Protein AF-A0A397DZ89-F1 (afdb_monomer_lite)

Organism: Aphanomyces astaci (NCBI:txid112090)

Foldseek 3Di:
DDPPPVCPVVVDDAAEAEDFDPQLCSLVVLVVVQVVCVVVVFFEAEEEEPVPPVDDDDQWPDDVPPDTDRYDYDNEPCVCPCVPVVGSYYHYPPCQNYCPPHNGPVVCVVVGPYYHYGWHQDPPPRDTQRDDDDDDPPDDDDRD

InterPro domains:
  IPR001267 Thymidine kinase [PF00265] (13-100)
  IPR001267 Thymidine kinase [PTHR11441] (12-100)
  IPR027417 P-loop containing nucleoside triphosphate hydrolase [G3DSA:3.40.50.300] (7-113)
  IPR027417 P-loop containing nucleoside triphosphate hydrolase [SSF52540] (13-118)

pLDDT: mean 74.4, std 19.33, range [33.69, 95.19]

Radius of gyration: 17.48 Å; chains: 1; bounding box: 66×32×39 Å

Sequence (144 aa):
MPIRSIWRHALQGELQLIIGPMFSGKSTELIRRMRRYQHAQLKCMVVKSKIDDRYTNDSLVSTHDRQMMKANPLTRLEDMGDEFMKYDVIGIDEGQFFTDPFQHVCDLIPRAESVTKLSAVCAICGSDAGILTRWNVDFAQECL

Secondary structure (DSSP, 8-state):
----SGGGGTTS---EEEE--TTS-HHHHHHHHHHHHHHTT--EEEEEETT--SS-S-SB---TTS-PPBEEEES-SGGGGGGGGG-SEEEEESGGG--SS-SSGGGGGGG-SEEEE--EEPTTT-SEESS-----TTS-----

Structure (mmCIF, N/CA/C/O backbone):
data_AF-A0A397DZ89-F1
#
_entry.id   AF-A0A397DZ89-F1
#
loop_
_atom_site.group_PDB
_atom_site.id
_atom_site.type_symbol
_atom_site.label_atom_id
_atom_site.label_alt_id
_atom_site.label_comp_id
_atom_site.label_asym_id
_atom_site.label_entity_id
_atom_site.label_seq_id
_atom_site.pdbx_PDB_ins_code
_atom_site.Cartn_x
_atom_site.Cartn_y
_atom_site.Cartn_z
_atom_site.occupancy
_atom_site.B_iso_or_equiv
_atom_site.auth_seq_id
_atom_site.auth_comp_id
_atom_site.auth_asym_id
_atom_site.auth_atom_id
_atom_site.pdbx_PDB_model_num
ATOM 1 N N . MET A 1 1 ? -35.372 2.334 -1.784 1.00 36.56 1 MET A N 1
ATOM 2 C CA . MET A 1 1 ? -34.924 1.009 -1.290 1.00 36.56 1 MET A CA 1
ATOM 3 C C . MET A 1 1 ? -33.528 1.165 -0.707 1.00 36.56 1 MET A C 1
ATOM 5 O O . MET A 1 1 ? -32.676 1.643 -1.447 1.00 36.56 1 MET A O 1
ATOM 9 N N . PRO A 1 2 ? -33.255 0.875 0.578 1.00 46.16 2 PRO A N 1
ATOM 10 C CA . PRO A 1 2 ? -31.935 1.155 1.121 1.00 46.16 2 PRO A CA 1
ATOM 11 C C . PRO A 1 2 ? -30.960 0.022 0.779 1.00 46.16 2 PRO A C 1
ATOM 13 O O . PRO A 1 2 ? -31.192 -1.140 1.107 1.00 46.16 2 PRO A O 1
ATOM 16 N N . ILE A 1 3 ? -29.842 0.405 0.159 1.00 48.84 3 ILE A N 1
ATOM 17 C CA . ILE A 1 3 ? -28.634 -0.383 -0.143 1.00 48.84 3 ILE A CA 1
ATOM 18 C C . ILE A 1 3 ? -27.899 -0.702 1.178 1.00 48.84 3 ILE A C 1
ATOM 20 O O . ILE A 1 3 ? -26.757 -0.318 1.401 1.00 48.84 3 ILE A O 1
ATOM 24 N N . ARG A 1 4 ? -28.587 -1.325 2.140 1.00 42.16 4 ARG A N 1
ATOM 25 C CA . ARG A 1 4 ? -28.035 -1.641 3.471 1.00 42.16 4 ARG A CA 1
ATOM 26 C C . ARG A 1 4 ? -27.540 -3.083 3.595 1.00 42.16 4 ARG A C 1
ATOM 28 O O . ARG A 1 4 ? -26.846 -3.394 4.553 1.00 42.16 4 ARG A O 1
ATOM 35 N N . SER A 1 5 ? -27.864 -3.965 2.648 1.00 39.25 5 SER A N 1
ATOM 36 C CA . SER A 1 5 ? -27.541 -5.397 2.739 1.00 39.25 5 SER A CA 1
ATOM 37 C C . SER A 1 5 ? -26.167 -5.791 2.186 1.00 39.25 5 SER A C 1
ATOM 39 O O . SER A 1 5 ? -25.692 -6.868 2.528 1.00 39.25 5 SER A O 1
ATOM 41 N N . ILE A 1 6 ? -25.506 -4.941 1.391 1.00 47.72 6 ILE A N 1
ATOM 42 C CA . ILE A 1 6 ? -24.181 -5.244 0.811 1.00 47.72 6 ILE A CA 1
ATOM 43 C C . ILE A 1 6 ? -23.047 -4.987 1.824 1.00 47.72 6 ILE A C 1
ATOM 45 O O . ILE A 1 6 ? -22.016 -5.649 1.793 1.00 47.72 6 ILE A O 1
ATOM 49 N N . TRP A 1 7 ? -23.261 -4.107 2.805 1.00 44.91 7 TRP A N 1
ATOM 50 C CA . TRP A 1 7 ? -22.236 -3.688 3.769 1.00 44.91 7 TRP A CA 1
ATOM 51 C C . TRP A 1 7 ? -22.080 -4.605 4.998 1.00 44.91 7 TRP A C 1
ATOM 53 O O . TRP A 1 7 ? -21.452 -4.203 5.972 1.00 44.91 7 TRP A O 1
ATOM 63 N N . ARG A 1 8 ? -22.604 -5.841 5.006 1.00 41.66 8 ARG A N 1
ATOM 64 C CA . ARG A 1 8 ? -22.364 -6.754 6.150 1.00 41.66 8 ARG A CA 1
ATOM 65 C C . ARG A 1 8 ? -20.889 -7.147 6.314 1.00 41.66 8 ARG A C 1
ATOM 67 O O . ARG A 1 8 ? -20.484 -7.431 7.431 1.00 41.66 8 ARG A O 1
ATOM 74 N N . HIS A 1 9 ? -20.092 -7.089 5.246 1.00 45.06 9 HIS A N 1
ATOM 75 C CA . HIS A 1 9 ? -18.631 -7.244 5.315 1.00 45.06 9 HIS A CA 1
ATOM 76 C C . HIS A 1 9 ? -17.889 -5.970 5.758 1.00 45.06 9 HIS A C 1
ATOM 78 O O . HIS A 1 9 ? -16.710 -6.027 6.067 1.00 45.06 9 HIS A O 1
ATOM 84 N N . ALA A 1 10 ? -18.561 -4.820 5.818 1.00 47.66 10 ALA A N 1
ATOM 85 C CA . ALA A 1 10 ? -17.931 -3.509 5.989 1.00 47.66 10 ALA A CA 1
ATOM 86 C C . ALA A 1 10 ? -17.719 -3.075 7.442 1.00 47.66 10 ALA A C 1
ATOM 88 O O . ALA A 1 10 ? -17.321 -1.944 7.699 1.00 47.66 10 ALA A O 1
ATOM 89 N N . LEU A 1 11 ? -18.047 -3.947 8.395 1.00 50.31 11 LEU A N 1
ATOM 90 C CA . LEU A 1 11 ? -17.808 -3.710 9.818 1.00 50.31 11 LEU A CA 1
ATOM 91 C C . LEU A 1 11 ? -16.425 -4.199 10.270 1.00 50.31 11 LEU A C 1
ATOM 93 O O . LEU A 1 11 ? -16.071 -3.998 11.428 1.00 50.31 11 LEU A O 1
ATOM 97 N N . GLN A 1 12 ? -15.657 -4.846 9.392 1.00 70.31 12 GLN A N 1
ATOM 98 C CA . GLN A 1 12 ? -14.307 -5.316 9.686 1.00 70.31 12 GLN A CA 1
ATOM 99 C C . GLN A 1 12 ? -13.316 -4.591 8.775 1.00 70.31 12 GLN A C 1
ATOM 101 O O . GLN A 1 12 ? -13.574 -4.428 7.583 1.00 70.31 12 GLN A O 1
ATOM 106 N N . GLY A 1 13 ? -12.219 -4.103 9.360 1.00 83.81 13 GLY A N 1
ATOM 107 C CA . GLY A 1 13 ? -11.106 -3.555 8.588 1.00 83.81 13 GLY A CA 1
ATOM 108 C C . GLY A 1 13 ? -10.468 -4.646 7.728 1.00 83.81 13 GLY A C 1
ATOM 109 O O . GLY A 1 13 ? -10.498 -5.813 8.106 1.00 83.81 13 GLY A O 1
ATOM 110 N N . GLU A 1 14 ? -9.910 -4.255 6.584 1.00 91.06 14 GLU A N 1
ATOM 111 C CA . GLU A 1 14 ? -9.202 -5.147 5.662 1.00 91.06 14 GLU A CA 1
ATOM 112 C C . GLU A 1 14 ? -7.795 -4.591 5.403 1.00 91.06 14 GLU A C 1
ATOM 114 O O . GLU A 1 14 ? -7.627 -3.412 5.081 1.00 91.06 14 GLU A O 1
ATOM 119 N N . LEU A 1 15 ? -6.786 -5.448 5.508 1.00 92.44 15 LEU A N 1
ATOM 120 C CA . LEU A 1 15 ? -5.413 -5.223 5.098 1.00 92.44 15 LEU A CA 1
ATOM 121 C C . LEU A 1 15 ? -5.186 -5.809 3.696 1.00 92.44 15 LEU A C 1
ATOM 123 O O . LEU A 1 15 ? -5.111 -7.021 3.488 1.00 92.44 15 LEU A O 1
ATOM 127 N N . GLN A 1 16 ? -5.009 -4.916 2.723 1.00 95.19 16 GLN A N 1
ATOM 128 C CA . GLN A 1 16 ? -4.660 -5.272 1.348 1.00 95.19 16 GLN A CA 1
ATOM 129 C C . GLN A 1 16 ? -3.189 -4.969 1.081 1.00 95.19 16 GLN A C 1
ATOM 131 O O . GLN A 1 16 ? -2.754 -3.823 1.205 1.00 95.19 16 GLN A O 1
ATOM 136 N N . LEU A 1 17 ? -2.429 -5.972 0.647 1.00 95.06 17 LEU A N 1
ATOM 137 C CA . LEU A 1 17 ? -1.011 -5.823 0.350 1.00 95.06 17 LEU A CA 1
ATOM 138 C C . LEU A 1 17 ? -0.757 -5.841 -1.163 1.00 95.06 17 LEU A C 1
ATOM 140 O O . LEU A 1 17 ? -1.143 -6.779 -1.858 1.00 95.06 17 LEU A O 1
ATOM 144 N N . ILE A 1 18 ? -0.070 -4.820 -1.679 1.00 94.62 18 ILE A N 1
ATOM 145 C CA . ILE A 1 18 ? 0.407 -4.766 -3.068 1.00 94.62 18 ILE A CA 1
ATOM 146 C C . ILE A 1 18 ? 1.928 -4.922 -3.043 1.00 94.62 18 ILE A C 1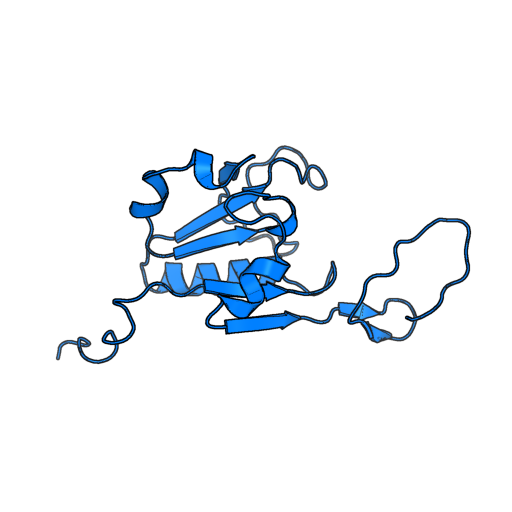
ATOM 148 O O . ILE A 1 18 ? 2.642 -4.029 -2.594 1.00 94.62 18 ILE A O 1
ATOM 152 N N . ILE A 1 19 ? 2.429 -6.056 -3.528 1.00 92.62 19 ILE A N 1
ATOM 153 C CA . ILE A 1 19 ? 3.863 -6.373 -3.566 1.00 92.62 19 ILE A CA 1
ATOM 154 C C . ILE A 1 19 ? 4.356 -6.499 -5.002 1.00 92.62 19 ILE A C 1
ATOM 156 O O . ILE A 1 19 ? 3.583 -6.754 -5.919 1.00 92.62 19 ILE A O 1
ATOM 160 N N . GLY A 1 20 ? 5.660 -6.349 -5.201 1.00 89.31 20 GLY A N 1
ATOM 161 C CA . GLY A 1 20 ? 6.284 -6.492 -6.512 1.00 89.31 20 GLY A CA 1
ATOM 162 C C . GLY A 1 20 ? 7.596 -5.716 -6.626 1.00 89.31 20 GLY A C 1
ATOM 163 O O . GLY A 1 20 ? 7.870 -4.830 -5.804 1.00 89.31 20 GLY A O 1
ATOM 164 N N . PRO A 1 21 ? 8.408 -5.999 -7.655 1.00 86.12 21 PRO A N 1
ATOM 165 C CA . PRO A 1 21 ? 9.645 -5.268 -7.915 1.00 86.12 21 PRO A CA 1
ATOM 166 C C . PRO A 1 21 ? 9.381 -3.778 -8.185 1.00 86.12 21 PRO A C 1
ATOM 168 O O . PRO A 1 21 ? 8.242 -3.352 -8.406 1.00 86.12 21 PRO A O 1
ATOM 171 N N . MET A 1 22 ? 10.414 -2.934 -8.152 1.00 83.62 22 MET A N 1
ATOM 172 C CA . MET A 1 22 ? 10.293 -1.568 -8.692 1.00 83.62 22 MET A CA 1
ATOM 173 C C . MET A 1 22 ? 9.845 -1.638 -10.159 1.00 83.62 22 MET A C 1
ATOM 175 O O . MET A 1 22 ? 10.093 -2.632 -10.835 1.00 83.62 22 MET A O 1
ATOM 179 N N . PHE A 1 23 ? 9.145 -0.602 -10.626 1.00 82.62 23 PHE A N 1
ATOM 180 C CA . PHE A 1 23 ? 8.581 -0.510 -11.985 1.00 82.62 23 PHE A CA 1
ATOM 181 C C . PHE A 1 23 ? 7.429 -1.478 -12.315 1.00 82.62 23 PHE A C 1
ATOM 183 O O . PHE A 1 23 ? 6.856 -1.381 -13.391 1.00 82.62 23 PHE A O 1
ATOM 190 N N . SER A 1 24 ? 6.995 -2.325 -11.375 1.00 85.25 24 SER A N 1
ATOM 191 C CA . SER A 1 24 ? 5.776 -3.147 -11.524 1.00 85.25 24 SER A CA 1
ATOM 192 C C . SER A 1 24 ? 4.458 -2.369 -11.368 1.00 85.25 24 SER A C 1
ATOM 194 O O . SER A 1 24 ? 3.381 -2.947 -11.453 1.00 85.25 24 SER A O 1
ATOM 196 N N . GLY A 1 25 ? 4.516 -1.057 -11.105 1.00 87.56 25 GLY A N 1
ATOM 197 C CA . GLY A 1 25 ? 3.324 -0.207 -11.000 1.00 87.56 25 GLY A CA 1
ATOM 198 C C . GLY A 1 25 ? 2.610 -0.222 -9.642 1.00 87.56 25 GLY A C 1
ATOM 199 O O . GLY A 1 25 ? 1.449 0.170 -9.579 1.00 87.56 25 GLY A O 1
ATOM 200 N N . LYS A 1 26 ? 3.275 -0.626 -8.547 1.00 91.62 26 LYS A N 1
ATOM 201 C CA . LYS A 1 26 ? 2.684 -0.661 -7.188 1.00 91.62 26 LYS A CA 1
ATOM 202 C C . LYS A 1 26 ? 1.983 0.640 -6.783 1.00 91.62 26 LYS A C 1
ATOM 204 O O . LYS A 1 26 ? 0.800 0.610 -6.461 1.00 91.62 26 LYS A O 1
ATOM 209 N N . SER A 1 27 ? 2.683 1.774 -6.846 1.00 87.75 27 SER A N 1
ATOM 210 C CA . SER A 1 27 ? 2.119 3.078 -6.472 1.00 87.75 27 SER A CA 1
ATOM 211 C C . SER A 1 27 ? 0.967 3.482 -7.401 1.00 87.75 27 SER A C 1
ATOM 213 O O . SER A 1 27 ? -0.024 4.052 -6.951 1.00 87.75 27 SER A O 1
ATOM 215 N N . THR A 1 28 ? 1.025 3.108 -8.685 1.00 89.62 28 THR A N 1
ATOM 216 C CA . THR A 1 28 ? -0.086 3.297 -9.634 1.00 89.62 28 THR A CA 1
ATOM 217 C C . THR A 1 28 ? -1.319 2.496 -9.224 1.00 89.62 28 THR A C 1
ATOM 219 O O . THR A 1 28 ? -2.419 3.046 -9.185 1.00 89.62 28 THR A O 1
ATOM 222 N N . GLU A 1 29 ? -1.153 1.221 -8.874 1.00 92.56 29 GLU A N 1
ATOM 223 C CA . GLU A 1 29 ? -2.250 0.367 -8.414 1.00 92.56 29 GLU A CA 1
ATOM 224 C C . GLU A 1 29 ? -2.830 0.856 -7.080 1.00 92.56 29 GLU A C 1
ATOM 226 O O . GLU A 1 29 ? -4.053 0.923 -6.937 1.00 92.56 29 GLU A O 1
ATOM 231 N N . LEU A 1 30 ? -1.980 1.280 -6.137 1.00 93.00 30 LEU A N 1
ATOM 232 C CA . LEU A 1 30 ? -2.403 1.895 -4.878 1.00 93.00 30 LEU A CA 1
ATOM 233 C C . LEU A 1 30 ? -3.294 3.114 -5.143 1.00 93.00 30 LEU A C 1
ATOM 235 O O . LEU A 1 30 ? -4.442 3.150 -4.700 1.00 93.00 30 LEU A O 1
ATOM 239 N N . ILE A 1 31 ? -2.813 4.086 -5.924 1.00 91.19 31 ILE A N 1
ATOM 240 C CA . ILE A 1 31 ? -3.575 5.302 -6.236 1.00 91.19 31 ILE A CA 1
ATOM 241 C C . ILE A 1 31 ? -4.871 4.963 -6.982 1.00 91.19 31 ILE A C 1
ATOM 243 O O . ILE A 1 31 ? -5.920 5.543 -6.693 1.00 91.19 31 ILE A O 1
ATOM 247 N N . ARG A 1 32 ? -4.845 3.996 -7.907 1.00 92.62 32 ARG A N 1
ATOM 248 C CA . ARG A 1 32 ? -6.047 3.538 -8.614 1.00 92.62 32 ARG A CA 1
ATOM 249 C C . ARG A 1 32 ? -7.099 3.007 -7.638 1.00 92.62 32 ARG A C 1
ATOM 251 O O . ARG A 1 32 ? -8.275 3.342 -7.783 1.00 92.62 32 ARG A O 1
ATOM 258 N N . ARG A 1 33 ? -6.707 2.211 -6.634 1.00 93.69 33 ARG A N 1
ATOM 259 C CA . ARG A 1 33 ? -7.625 1.737 -5.581 1.00 93.69 33 ARG A CA 1
ATOM 260 C C . ARG A 1 33 ? -8.149 2.896 -4.739 1.00 93.69 33 ARG A C 1
ATOM 262 O O . ARG A 1 33 ? -9.364 3.005 -4.587 1.00 93.69 33 ARG A O 1
ATOM 269 N N . MET A 1 34 ? -7.270 3.792 -4.293 1.00 91.62 34 MET A N 1
ATOM 270 C CA . MET A 1 34 ? -7.638 4.965 -3.492 1.00 91.62 34 MET A CA 1
ATOM 271 C C . MET A 1 34 ? -8.672 5.849 -4.195 1.00 91.62 34 MET A C 1
ATOM 273 O O . MET A 1 34 ? -9.680 6.213 -3.592 1.00 91.62 34 MET A O 1
ATOM 277 N N . ARG A 1 35 ? -8.506 6.116 -5.497 1.00 90.88 35 ARG A N 1
ATOM 278 C CA . ARG A 1 35 ? -9.489 6.891 -6.272 1.00 90.88 35 ARG A CA 1
ATOM 279 C C . ARG A 1 35 ? -10.863 6.235 -6.308 1.00 90.88 35 ARG A C 1
ATOM 281 O O . ARG A 1 35 ? -11.864 6.938 -6.211 1.00 90.88 35 ARG A O 1
ATOM 288 N N . ARG A 1 36 ? -10.949 4.904 -6.416 1.00 91.56 36 ARG A N 1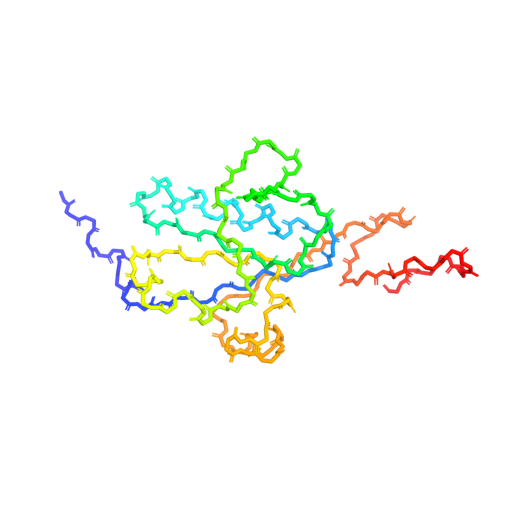
ATOM 289 C CA . ARG A 1 36 ? -12.249 4.206 -6.382 1.00 91.56 36 ARG A CA 1
ATOM 290 C C . ARG A 1 36 ? -12.975 4.437 -5.056 1.00 91.56 36 ARG A C 1
ATOM 292 O O . ARG A 1 36 ? -14.174 4.702 -5.073 1.00 91.56 36 ARG A O 1
ATOM 299 N N . TYR A 1 37 ? -12.254 4.397 -3.937 1.00 92.00 37 TYR A N 1
ATOM 300 C CA . TYR A 1 37 ? -12.826 4.682 -2.619 1.00 92.00 37 TYR A CA 1
ATOM 301 C C . TYR A 1 37 ? -13.232 6.155 -2.464 1.00 92.00 37 TYR A C 1
ATOM 303 O O . TYR A 1 37 ? -14.322 6.437 -1.971 1.00 92.00 37 TYR A O 1
ATOM 311 N N . GLN A 1 38 ? -12.437 7.095 -2.982 1.00 87.44 38 GLN A N 1
ATOM 312 C CA . GLN A 1 38 ? -12.811 8.514 -3.014 1.00 87.44 38 GLN A CA 1
ATOM 313 C C . GLN A 1 38 ? -14.067 8.773 -3.856 1.00 87.44 38 GLN A C 1
ATOM 315 O O . GLN A 1 38 ? -14.946 9.525 -3.442 1.00 87.44 38 GLN A O 1
ATOM 320 N N . HIS A 1 39 ? -14.192 8.131 -5.023 1.00 90.44 39 HIS A N 1
ATOM 321 C CA . HIS A 1 39 ? -15.402 8.220 -5.844 1.00 90.44 39 HIS A CA 1
ATOM 322 C C . HIS A 1 39 ? -16.633 7.681 -5.106 1.00 90.44 39 HIS A C 1
ATOM 324 O O . HIS A 1 39 ? -17.713 8.255 -5.234 1.00 90.44 39 HIS A O 1
ATOM 330 N N . ALA A 1 40 ? -16.457 6.654 -4.271 1.00 90.00 40 ALA A N 1
ATOM 331 C CA . ALA A 1 40 ? -17.483 6.141 -3.365 1.00 90.00 40 ALA A CA 1
ATOM 332 C C . ALA A 1 40 ? -17.754 7.045 -2.139 1.00 90.00 40 ALA A C 1
ATOM 334 O O . ALA A 1 40 ? -18.509 6.648 -1.257 1.00 90.00 40 ALA A O 1
ATOM 335 N N . GLN A 1 41 ? -17.186 8.258 -2.097 1.00 88.38 41 GLN A N 1
ATOM 336 C CA . GLN A 1 41 ? -17.337 9.248 -1.023 1.00 88.38 41 GLN A CA 1
ATOM 337 C C . GLN A 1 41 ? -16.772 8.802 0.337 1.00 88.38 41 GLN A C 1
ATOM 339 O O . GLN A 1 41 ? -17.198 9.306 1.374 1.00 88.38 41 GLN A O 1
ATOM 344 N N . LEU A 1 42 ? -15.794 7.889 0.342 1.00 88.94 42 LEU A N 1
ATOM 345 C CA . LEU A 1 42 ? -15.060 7.509 1.551 1.00 88.94 42 LEU A CA 1
ATOM 346 C C . LEU A 1 42 ? -13.913 8.488 1.831 1.00 88.94 42 LEU A C 1
ATOM 348 O O . LEU A 1 42 ? -13.224 8.951 0.912 1.00 88.94 42 LEU A O 1
ATOM 352 N N . LYS A 1 43 ? -13.662 8.774 3.110 1.00 88.12 43 LYS A N 1
ATOM 353 C CA . LYS A 1 43 ? -12.524 9.582 3.556 1.00 88.12 43 LYS A CA 1
ATOM 354 C C . LYS A 1 43 ? -11.243 8.778 3.395 1.00 88.12 43 LYS A C 1
ATOM 356 O O . LYS A 1 43 ? -11.006 7.814 4.115 1.00 88.12 43 LYS A O 1
ATOM 361 N N . CYS A 1 44 ? -10.407 9.198 2.456 1.00 88.81 44 CYS A N 1
ATOM 362 C CA . CYS A 1 44 ? -9.183 8.492 2.100 1.00 88.81 44 CYS A CA 1
ATOM 363 C C . CYS A 1 44 ? -7.946 9.313 2.474 1.00 88.81 44 CYS A C 1
ATOM 365 O O . CYS A 1 44 ? -7.907 10.511 2.188 1.00 88.81 44 CYS A O 1
ATOM 367 N N . MET A 1 45 ? -6.919 8.663 3.021 1.00 89.06 45 MET A N 1
ATOM 368 C CA . MET A 1 45 ? -5.603 9.258 3.270 1.00 89.06 45 MET A CA 1
ATOM 369 C C . MET A 1 45 ? -4.506 8.425 2.623 1.00 89.06 45 MET A C 1
ATOM 371 O O . MET A 1 45 ? -4.546 7.202 2.700 1.00 89.06 45 MET A O 1
ATOM 375 N N . VAL A 1 46 ? -3.514 9.077 2.013 1.00 90.00 46 VAL A N 1
ATOM 376 C CA . VAL A 1 46 ? -2.300 8.406 1.534 1.00 90.00 46 VAL A CA 1
ATOM 377 C C . VAL A 1 46 ? -1.113 8.856 2.378 1.00 90.00 46 VAL A C 1
ATOM 379 O O . VAL A 1 46 ? -0.944 10.042 2.652 1.00 90.00 46 VAL A O 1
ATOM 382 N N . VAL A 1 47 ? -0.295 7.897 2.785 1.00 87.81 47 VAL A N 1
ATOM 383 C CA . VAL A 1 47 ? 0.927 8.083 3.562 1.00 87.81 47 VAL A CA 1
ATOM 384 C C . VAL A 1 47 ? 2.114 7.672 2.708 1.00 87.81 47 VAL A C 1
ATOM 386 O O . VAL A 1 47 ? 2.047 6.678 1.986 1.00 87.81 47 VAL A O 1
ATOM 389 N N . LYS A 1 48 ? 3.209 8.423 2.824 1.00 86.06 48 LYS A N 1
ATOM 390 C CA . LYS A 1 48 ? 4.493 8.089 2.205 1.00 86.06 48 LYS A CA 1
ATOM 391 C C . LYS A 1 48 ? 5.610 8.184 3.243 1.00 86.06 48 LYS A C 1
ATOM 393 O O . LYS A 1 48 ? 5.575 9.066 4.101 1.00 86.06 48 LYS A O 1
ATOM 398 N N . SER A 1 49 ? 6.604 7.301 3.166 1.00 79.88 49 SER A N 1
ATOM 399 C CA . SER A 1 49 ? 7.785 7.402 4.029 1.00 79.88 49 SER A CA 1
ATOM 400 C C . SER A 1 49 ? 8.660 8.604 3.655 1.00 79.88 49 SER A C 1
ATOM 402 O O . SER A 1 49 ? 8.958 8.820 2.481 1.00 79.88 49 SER A O 1
ATOM 404 N N . LYS A 1 50 ? 9.127 9.353 4.661 1.00 74.81 50 LYS A N 1
ATOM 405 C CA . LYS A 1 50 ? 10.124 10.432 4.521 1.00 74.81 50 LYS A CA 1
ATOM 406 C C . LYS A 1 50 ? 11.500 9.936 4.079 1.00 74.81 50 LYS A C 1
ATOM 408 O O . LYS A 1 50 ? 12.296 10.741 3.612 1.00 74.81 50 LYS A O 1
ATOM 413 N N . ILE A 1 51 ? 11.785 8.645 4.259 1.00 71.56 51 ILE A N 1
ATOM 414 C CA . ILE A 1 51 ? 13.067 8.032 3.884 1.00 71.56 51 ILE A CA 1
ATOM 415 C C . ILE A 1 51 ? 13.201 7.946 2.355 1.00 71.56 51 ILE A C 1
ATOM 417 O O . ILE A 1 51 ? 14.313 7.917 1.837 1.00 71.56 51 ILE A O 1
ATOM 421 N N . ASP A 1 52 ? 12.084 7.946 1.620 1.00 65.62 52 ASP A N 1
ATOM 422 C CA . ASP A 1 52 ? 12.094 7.935 0.159 1.00 65.62 52 ASP A CA 1
ATOM 423 C C . ASP A 1 52 ? 12.368 9.339 -0.416 1.00 65.62 52 ASP A C 1
ATOM 425 O O . ASP A 1 52 ? 11.452 10.065 -0.803 1.00 65.62 52 ASP A O 1
ATOM 429 N N . ASP A 1 53 ? 13.646 9.716 -0.484 1.00 55.91 53 ASP A N 1
ATOM 430 C CA . ASP A 1 53 ? 14.152 10.977 -1.052 1.00 55.91 53 ASP A CA 1
ATOM 431 C C . ASP A 1 53 ? 14.353 10.938 -2.581 1.00 55.91 53 ASP A C 1
ATOM 433 O O . ASP A 1 53 ? 14.721 11.940 -3.200 1.00 55.91 53 ASP A O 1
ATOM 437 N N . ARG A 1 54 ? 14.052 9.797 -3.218 1.00 57.94 54 ARG A N 1
ATOM 438 C CA . ARG A 1 54 ? 14.267 9.542 -4.657 1.00 57.94 54 ARG A CA 1
ATOM 439 C C . ARG A 1 54 ? 13.426 10.429 -5.584 1.00 57.94 54 ARG A C 1
ATOM 441 O O . ARG A 1 54 ? 13.694 10.479 -6.782 1.00 57.94 54 ARG A O 1
ATOM 448 N N . TYR A 1 55 ? 12.454 11.161 -5.039 1.00 47.44 55 TYR A N 1
ATOM 449 C CA . TYR A 1 55 ? 11.673 12.180 -5.736 1.00 47.44 55 TYR A CA 1
ATOM 450 C C . TYR A 1 55 ? 11.486 13.393 -4.806 1.00 47.44 55 TYR A C 1
ATOM 452 O O . TYR A 1 55 ? 10.571 13.413 -3.994 1.00 47.44 55 TYR A O 1
ATOM 460 N N . THR A 1 56 ? 12.413 14.355 -4.897 1.00 40.41 56 THR A N 1
ATOM 461 C CA . THR A 1 56 ? 12.356 15.766 -4.441 1.00 40.41 56 THR A CA 1
ATOM 462 C C . THR A 1 56 ? 11.163 16.184 -3.573 1.00 40.41 56 THR A C 1
ATOM 464 O O . THR A 1 56 ? 10.069 16.225 -4.116 1.00 40.41 56 THR A O 1
ATOM 467 N N . ASN A 1 57 ? 11.418 16.606 -2.319 1.00 45.53 57 ASN A N 1
ATOM 468 C CA . ASN A 1 57 ? 10.764 17.625 -1.450 1.00 45.53 57 ASN A CA 1
ATOM 469 C C . ASN A 1 57 ? 9.250 17.948 -1.531 1.00 45.53 57 ASN A C 1
ATOM 471 O O . ASN A 1 57 ? 8.790 18.829 -0.804 1.00 45.53 57 ASN A O 1
ATOM 475 N N . ASP A 1 58 ? 8.462 17.275 -2.354 1.00 49.19 58 ASP A N 1
ATOM 476 C CA . ASP A 1 58 ? 7.071 17.591 -2.614 1.00 49.19 58 ASP A CA 1
ATOM 477 C C . ASP A 1 58 ? 6.196 16.537 -1.943 1.00 49.19 58 ASP A C 1
ATOM 479 O O . ASP A 1 58 ? 6.411 15.331 -2.050 1.00 49.19 58 ASP A O 1
ATOM 483 N N . SER A 1 59 ? 5.190 17.007 -1.219 1.00 52.59 59 SER A N 1
ATOM 484 C CA . SER A 1 59 ? 4.240 16.222 -0.416 1.00 52.59 59 SER A CA 1
ATOM 485 C C . SER A 1 59 ? 3.214 15.475 -1.292 1.00 52.59 59 SER A C 1
ATOM 487 O O . SER A 1 59 ? 2.025 15.360 -0.981 1.00 52.59 59 SER A O 1
ATOM 489 N N . LEU A 1 60 ? 3.672 14.988 -2.444 1.00 51.69 60 LEU A N 1
ATOM 490 C CA . LEU A 1 60 ? 2.874 14.460 -3.535 1.00 51.69 60 LEU A CA 1
ATOM 491 C C . LEU A 1 60 ? 3.366 13.055 -3.880 1.00 51.69 60 LEU A C 1
ATOM 493 O O . LEU A 1 60 ? 4.549 12.841 -4.137 1.00 51.69 60 LEU A O 1
ATOM 497 N N . VAL A 1 61 ? 2.447 12.085 -3.935 1.00 52.22 61 VAL A N 1
ATOM 498 C CA . VAL A 1 61 ? 2.756 10.793 -4.562 1.00 52.22 61 VAL A CA 1
ATOM 499 C C . VAL A 1 61 ? 2.754 11.007 -6.069 1.00 52.22 61 VAL A C 1
ATOM 501 O O . VAL A 1 61 ? 1.706 10.998 -6.724 1.00 52.22 61 VAL A O 1
ATOM 504 N N . SER A 1 62 ? 3.936 11.267 -6.616 1.00 49.31 62 SER A N 1
ATOM 505 C CA . SER A 1 62 ? 4.163 11.409 -8.045 1.00 49.31 62 SER A CA 1
ATOM 506 C C . SER A 1 62 ? 4.157 10.029 -8.698 1.00 49.31 62 SER A C 1
ATOM 508 O O . SER A 1 62 ? 5.150 9.314 -8.771 1.00 49.31 62 SER A O 1
ATOM 510 N N . THR A 1 63 ? 2.998 9.642 -9.217 1.00 47.03 63 THR A N 1
ATOM 511 C CA . THR A 1 63 ? 2.972 8.703 -10.337 1.00 47.03 63 THR A CA 1
ATOM 512 C C . THR A 1 63 ? 3.272 9.484 -11.611 1.00 47.03 63 THR A C 1
ATOM 514 O O . THR A 1 63 ? 2.850 10.630 -11.763 1.00 47.03 63 THR A O 1
ATOM 517 N N . HIS A 1 64 ? 3.986 8.861 -12.547 1.00 40.81 64 HIS A N 1
ATOM 518 C CA . HIS A 1 64 ? 4.313 9.396 -13.877 1.00 40.81 64 HIS A CA 1
ATOM 519 C C . HIS A 1 64 ? 3.077 9.921 -14.669 1.00 40.81 64 HIS A C 1
ATOM 521 O O . HIS A 1 64 ? 3.225 10.662 -15.636 1.00 40.81 64 HIS A O 1
ATOM 527 N N . ASP A 1 65 ? 1.852 9.629 -14.208 1.00 34.59 65 ASP A N 1
ATOM 528 C CA . ASP A 1 65 ? 0.551 9.934 -14.827 1.00 34.59 65 ASP A CA 1
ATOM 529 C C . ASP A 1 65 ? -0.151 11.236 -14.364 1.00 34.59 65 ASP A C 1
ATOM 531 O O . ASP A 1 65 ? -1.367 11.377 -14.500 1.00 34.59 65 ASP A O 1
ATOM 535 N N . ARG A 1 66 ? 0.580 12.231 -13.837 1.00 33.69 66 ARG A N 1
ATOM 536 C CA . ARG A 1 66 ? 0.080 13.607 -13.544 1.00 33.69 66 ARG A CA 1
ATOM 537 C C . ARG A 1 66 ? -1.156 13.730 -12.628 1.00 33.69 66 ARG A C 1
ATOM 539 O O . ARG A 1 66 ? -1.699 14.824 -12.488 1.00 33.69 66 ARG A O 1
ATOM 546 N N . GLN A 1 67 ? -1.605 12.666 -11.970 1.00 45.06 67 GLN A N 1
ATOM 547 C CA . GLN A 1 67 ? -2.747 12.703 -11.054 1.00 45.06 67 GLN A CA 1
ATOM 548 C C . GLN A 1 67 ? -2.273 12.406 -9.624 1.00 45.06 67 GLN A C 1
ATOM 550 O O . GLN A 1 67 ? -2.221 11.255 -9.190 1.00 45.06 67 GLN A O 1
ATOM 555 N N . MET A 1 68 ? -1.905 13.462 -8.899 1.00 48.28 68 MET A N 1
ATOM 556 C CA . MET A 1 68 ? -1.298 13.373 -7.569 1.00 48.28 68 MET A CA 1
ATOM 557 C C . MET A 1 68 ? -2.368 13.428 -6.469 1.00 48.28 68 MET A C 1
ATOM 559 O O . MET A 1 68 ? -3.206 14.328 -6.458 1.00 48.28 68 MET A O 1
ATOM 563 N N . MET A 1 69 ? -2.336 12.475 -5.533 1.00 62.06 69 MET A N 1
ATOM 564 C CA . MET A 1 69 ? -3.026 12.599 -4.244 1.00 62.06 69 MET A CA 1
ATOM 565 C C . MET A 1 69 ? -2.055 13.224 -3.239 1.00 62.06 69 MET A C 1
ATOM 567 O O . MET A 1 69 ? -0.876 12.864 -3.228 1.00 62.06 69 MET A O 1
ATOM 571 N N . LYS A 1 70 ? -2.540 14.153 -2.404 1.00 61.91 70 LYS A N 1
ATOM 572 C CA . LYS A 1 70 ? -1.745 14.676 -1.284 1.00 61.91 70 LYS A CA 1
ATOM 573 C C . LYS A 1 70 ? -1.362 13.504 -0.382 1.00 61.91 70 LYS A C 1
ATOM 575 O O . LYS A 1 70 ? -2.251 12.768 0.047 1.00 61.91 70 LYS A O 1
ATOM 580 N N . ALA A 1 71 ? -0.066 13.337 -0.141 1.00 65.81 71 ALA A N 1
ATOM 581 C CA . ALA A 1 71 ? 0.443 12.362 0.808 1.00 65.81 71 ALA A CA 1
ATOM 582 C C . ALA A 1 71 ? 0.983 13.064 2.042 1.00 65.81 71 ALA A C 1
ATOM 584 O O . ALA A 1 71 ? 1.663 14.085 1.943 1.00 65.81 71 ALA A O 1
ATOM 585 N N . ASN A 1 72 ? 0.718 12.469 3.199 1.00 72.31 72 ASN A N 1
ATOM 586 C CA . ASN A 1 72 ? 1.310 12.890 4.455 1.00 72.31 72 ASN A CA 1
ATOM 587 C C . ASN A 1 72 ? 2.669 12.185 4.594 1.00 72.31 72 ASN A C 1
ATOM 589 O O . ASN A 1 72 ? 2.699 10.956 4.716 1.00 72.31 72 ASN A O 1
ATOM 593 N N . PRO A 1 73 ? 3.796 12.919 4.528 1.00 78.12 73 PRO A N 1
ATOM 594 C CA . PRO A 1 73 ? 5.107 12.321 4.707 1.00 78.12 73 PRO A CA 1
ATOM 595 C C . PRO A 1 73 ? 5.314 11.975 6.185 1.00 78.12 73 PRO A C 1
ATOM 597 O O . PRO A 1 73 ? 5.239 12.856 7.045 1.00 78.12 73 PRO A O 1
ATOM 600 N N . LEU A 1 74 ? 5.626 10.715 6.480 1.00 81.38 74 LEU A N 1
ATOM 601 C CA . LEU A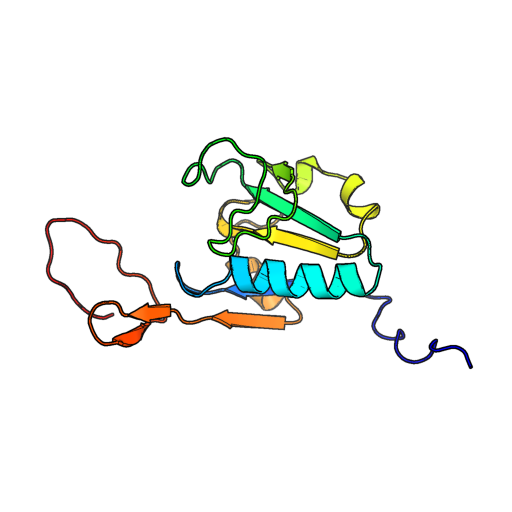 1 74 ? 5.851 10.211 7.837 1.00 81.38 74 LEU A CA 1
ATOM 602 C C . LEU A 1 74 ? 7.181 9.478 7.957 1.00 81.38 74 LEU A C 1
ATOM 604 O O . LEU A 1 74 ? 7.651 8.873 6.998 1.00 81.38 74 LEU A O 1
ATOM 608 N N . THR A 1 75 ? 7.777 9.512 9.147 1.00 83.88 75 THR A N 1
ATOM 609 C CA . THR A 1 75 ? 8.909 8.633 9.470 1.00 83.88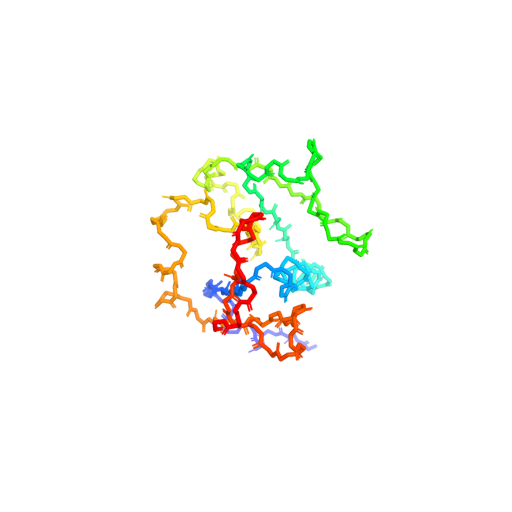 75 THR A CA 1
ATOM 610 C C . THR A 1 75 ? 8.401 7.324 10.065 1.00 83.88 75 THR A C 1
ATOM 612 O O . THR A 1 75 ? 8.884 6.265 9.681 1.00 83.88 75 THR A O 1
ATOM 615 N N . ARG A 1 76 ? 7.405 7.403 10.956 1.00 85.75 76 ARG A N 1
ATOM 616 C CA . ARG A 1 76 ? 6.749 6.260 11.595 1.00 85.75 76 ARG A CA 1
ATOM 617 C C . ARG A 1 76 ? 5.247 6.315 11.345 1.00 85.75 76 ARG A C 1
ATOM 619 O O . ARG A 1 76 ? 4.672 7.403 11.304 1.00 85.75 76 ARG A O 1
ATOM 626 N N . LEU A 1 77 ? 4.602 5.166 11.175 1.00 88.06 77 LEU A N 1
ATOM 627 C CA . LEU A 1 77 ? 3.142 5.095 11.065 1.00 88.06 77 LEU A CA 1
ATOM 628 C C . LEU A 1 77 ? 2.479 5.494 12.386 1.00 88.06 77 LEU A C 1
ATOM 630 O O . LEU A 1 77 ? 1.469 6.194 12.378 1.00 88.06 77 LEU A O 1
ATOM 634 N N . GLU A 1 78 ? 3.077 5.118 13.515 1.00 89.12 78 GLU A N 1
ATOM 635 C CA . GLU A 1 78 ? 2.588 5.459 14.856 1.00 89.12 78 GLU A CA 1
ATOM 636 C C . GLU A 1 78 ? 2.489 6.974 15.107 1.00 89.12 78 GLU A C 1
ATOM 638 O O . GLU A 1 78 ? 1.654 7.395 15.907 1.00 89.12 78 GLU A O 1
ATOM 643 N N . ASP A 1 79 ? 3.264 7.802 14.391 1.00 87.19 79 ASP A N 1
ATOM 644 C CA . ASP A 1 79 ? 3.254 9.267 14.537 1.00 87.19 79 ASP A CA 1
ATOM 645 C C . ASP A 1 79 ? 1.882 9.893 14.208 1.00 87.19 79 ASP A C 1
ATOM 647 O O . ASP A 1 79 ? 1.587 11.001 14.654 1.00 87.19 79 ASP A O 1
ATOM 651 N N . MET A 1 80 ? 1.026 9.202 13.444 1.00 84.69 80 MET A N 1
ATOM 652 C CA . MET A 1 80 ? -0.344 9.659 13.164 1.00 84.69 80 MET A CA 1
ATOM 653 C C . MET A 1 80 ? -1.306 9.426 14.333 1.00 84.69 80 MET A C 1
ATOM 655 O O . MET A 1 80 ? -2.315 10.125 14.440 1.00 84.69 80 MET A O 1
ATOM 659 N N . GLY A 1 81 ? -1.039 8.432 15.186 1.00 85.81 81 GLY A N 1
ATOM 660 C CA . GLY A 1 81 ? -1.904 8.053 16.305 1.00 85.81 81 GLY A CA 1
ATOM 661 C C . GLY A 1 81 ? -3.393 7.972 15.939 1.00 85.81 81 GLY A C 1
ATOM 662 O O . GLY A 1 81 ? -3.785 7.374 14.933 1.00 85.81 81 GLY A O 1
ATOM 663 N N . ASP A 1 82 ? -4.227 8.630 16.747 1.00 87.06 82 ASP A N 1
ATOM 664 C CA . ASP A 1 82 ? -5.689 8.647 16.600 1.00 87.06 82 ASP A CA 1
ATOM 665 C C . ASP A 1 82 ? -6.181 9.359 15.330 1.00 87.06 82 ASP A C 1
ATOM 667 O O . ASP A 1 82 ? -7.361 9.272 14.981 1.00 87.06 82 ASP A O 1
ATOM 671 N N . GLU A 1 83 ? -5.317 10.075 14.606 1.00 84.50 83 GLU A N 1
ATOM 672 C CA . GLU A 1 83 ? -5.720 10.738 13.369 1.00 84.50 83 GLU A CA 1
ATOM 673 C C . GLU A 1 83 ? -6.141 9.734 12.289 1.00 84.50 83 GLU A C 1
ATOM 675 O O . GLU A 1 83 ? -7.056 10.033 11.516 1.00 84.50 83 GLU A O 1
ATOM 680 N N . PHE A 1 84 ? -5.577 8.519 12.290 1.00 84.88 84 PHE A N 1
ATOM 681 C CA . PHE A 1 84 ? -6.016 7.439 11.402 1.00 84.88 84 PHE A CA 1
ATOM 682 C C . PHE A 1 84 ? -7.512 7.128 11.538 1.00 84.88 84 PHE A C 1
ATOM 684 O O . PHE A 1 84 ? -8.163 6.839 10.537 1.00 84.88 84 PHE A O 1
ATOM 691 N N . MET A 1 85 ? -8.087 7.290 12.735 1.00 86.62 85 MET A N 1
ATOM 692 C CA . MET A 1 85 ? -9.503 7.010 13.009 1.00 86.62 85 MET A CA 1
ATOM 693 C C . MET A 1 85 ? -10.466 7.979 12.306 1.00 86.62 85 MET A C 1
ATOM 695 O O . MET A 1 85 ? -11.676 7.758 12.301 1.00 86.62 85 MET A O 1
ATOM 699 N N . LYS A 1 86 ? -9.963 9.072 11.714 1.00 87.38 86 LYS A N 1
ATOM 700 C CA . LYS A 1 86 ? -10.775 10.031 10.946 1.00 87.38 86 LYS A CA 1
ATOM 701 C C . LYS A 1 86 ? -11.029 9.587 9.504 1.00 87.38 86 LYS A C 1
ATOM 703 O O . LYS A 1 86 ? -11.836 10.234 8.826 1.00 87.38 86 LYS A O 1
ATOM 708 N N . TYR A 1 87 ? -10.336 8.551 9.037 1.00 88.44 87 TYR A N 1
ATOM 709 C CA . TYR A 1 87 ? -10.356 8.087 7.655 1.00 88.44 87 TYR A CA 1
ATOM 710 C C . TYR A 1 87 ? -10.950 6.682 7.558 1.00 88.44 87 TYR A C 1
ATOM 712 O O . TYR A 1 87 ? -10.744 5.844 8.428 1.00 88.44 87 TYR A O 1
ATOM 720 N N . ASP A 1 88 ? -11.671 6.432 6.469 1.00 90.88 88 ASP A N 1
ATOM 721 C CA . ASP A 1 88 ? -12.261 5.129 6.161 1.00 90.88 88 ASP A CA 1
ATOM 722 C C . ASP A 1 88 ? -11.251 4.218 5.441 1.00 90.88 88 ASP A C 1
ATOM 724 O O . ASP A 1 88 ? -11.317 2.997 5.552 1.00 90.88 88 ASP A O 1
ATOM 728 N N . VAL A 1 89 ? -10.323 4.812 4.676 1.00 92.50 89 VAL A N 1
ATOM 729 C CA . VAL A 1 89 ? -9.309 4.090 3.893 1.00 92.50 89 VAL A CA 1
ATOM 730 C C . VAL A 1 89 ? -7.955 4.779 4.013 1.00 92.50 89 VAL A C 1
ATOM 732 O O . VAL A 1 89 ? -7.822 5.973 3.735 1.00 92.50 89 VAL A O 1
ATOM 735 N N . ILE A 1 90 ? -6.929 4.009 4.372 1.00 92.62 90 ILE A N 1
ATOM 736 C CA . ILE A 1 90 ? -5.548 4.481 4.484 1.00 92.62 90 ILE A CA 1
ATOM 737 C C . ILE A 1 90 ? -4.693 3.711 3.478 1.00 92.62 90 ILE A C 1
ATOM 739 O O . ILE A 1 90 ? -4.604 2.487 3.529 1.00 92.62 90 ILE A O 1
ATOM 743 N N . GLY A 1 91 ? -4.069 4.432 2.552 1.00 93.56 91 GLY A N 1
ATOM 744 C CA . GLY A 1 91 ? -3.095 3.893 1.610 1.00 93.56 91 GLY A CA 1
ATOM 745 C C . GLY A 1 91 ? -1.677 4.204 2.073 1.00 93.56 91 GLY A C 1
ATOM 746 O O . GLY A 1 91 ? -1.373 5.357 2.361 1.00 93.56 91 GLY A O 1
ATOM 747 N N . ILE A 1 92 ? -0.803 3.202 2.119 1.00 92.00 92 ILE A N 1
ATOM 748 C CA . ILE A 1 92 ? 0.602 3.366 2.516 1.00 92.00 92 ILE A CA 1
A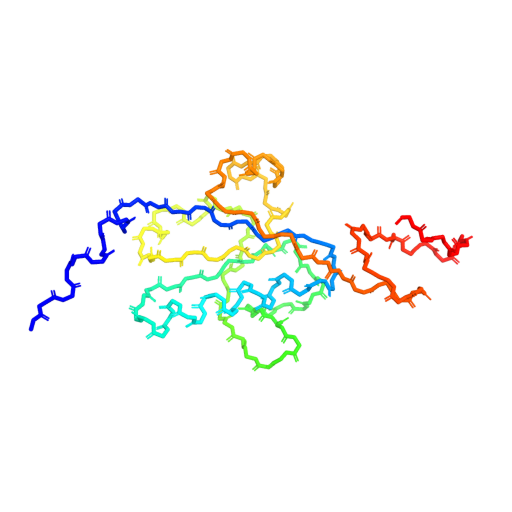TOM 749 C C . ILE A 1 92 ? 1.472 3.053 1.300 1.00 92.00 92 ILE A C 1
ATOM 751 O O . ILE A 1 92 ? 1.492 1.917 0.829 1.00 92.00 92 ILE A O 1
ATOM 755 N N . ASP A 1 93 ? 2.164 4.063 0.778 1.00 90.38 93 ASP A N 1
ATOM 756 C CA . ASP A 1 93 ? 3.128 3.906 -0.311 1.00 90.38 93 ASP A CA 1
ATOM 757 C C . ASP A 1 93 ? 4.541 3.694 0.244 1.00 90.38 93 ASP A C 1
ATOM 759 O O . ASP A 1 93 ? 4.902 4.240 1.290 1.00 90.38 93 ASP A O 1
ATOM 763 N N . GLU A 1 94 ? 5.335 2.893 -0.468 1.00 86.81 94 GLU A N 1
ATOM 764 C CA . GLU A 1 94 ? 6.686 2.479 -0.060 1.00 86.81 94 GLU A CA 1
ATOM 765 C C . GLU A 1 94 ? 6.746 1.924 1.379 1.00 86.81 94 GLU A C 1
ATOM 767 O O . GLU A 1 94 ? 7.625 2.251 2.182 1.00 86.81 94 GLU A O 1
ATOM 772 N N . GLY A 1 95 ? 5.787 1.043 1.696 1.00 87.06 95 GLY A N 1
ATOM 773 C CA . GLY A 1 95 ? 5.589 0.441 3.017 1.00 87.06 95 GLY A CA 1
ATOM 774 C C . GLY A 1 95 ? 6.829 -0.229 3.624 1.00 87.06 95 GLY A C 1
ATOM 775 O O . GLY A 1 95 ? 6.938 -0.310 4.842 1.00 87.06 95 GLY A O 1
ATOM 776 N N . GLN A 1 96 ? 7.788 -0.667 2.799 1.00 88.06 96 GLN A N 1
ATOM 777 C CA . GLN A 1 96 ? 9.036 -1.301 3.246 1.00 88.06 96 GLN A CA 1
ATOM 778 C C . GLN A 1 96 ? 9.980 -0.385 4.024 1.00 88.06 96 GLN A C 1
ATOM 780 O O . GLN A 1 96 ? 10.921 -0.883 4.635 1.00 88.06 96 GLN A O 1
ATOM 785 N N . PHE A 1 97 ? 9.758 0.929 3.984 1.00 88.25 97 PHE A N 1
ATOM 786 C CA . PHE A 1 97 ? 10.540 1.885 4.763 1.00 88.25 97 PHE A CA 1
ATOM 787 C C . PHE A 1 97 ? 9.981 2.126 6.168 1.00 88.25 97 PHE A C 1
ATOM 789 O O . PHE A 1 97 ? 10.659 2.759 6.973 1.00 88.25 97 PHE A O 1
ATOM 796 N N . PHE A 1 98 ? 8.778 1.635 6.475 1.00 87.50 98 PHE A N 1
ATOM 797 C CA . PHE A 1 98 ? 8.237 1.663 7.831 1.00 87.50 98 PHE A CA 1
ATOM 798 C C . PHE A 1 98 ? 8.652 0.396 8.578 1.00 87.50 98 PHE A C 1
ATOM 800 O O . PHE A 1 98 ? 8.524 -0.712 8.058 1.00 87.50 98 PHE A O 1
ATOM 807 N N . THR A 1 99 ? 9.149 0.577 9.799 1.00 86.94 99 THR A N 1
ATOM 808 C CA . THR A 1 99 ? 9.537 -0.514 10.713 1.00 86.94 99 THR A CA 1
ATOM 809 C C . THR A 1 99 ? 8.631 -0.576 11.945 1.00 86.94 99 THR A C 1
ATOM 811 O O . THR A 1 99 ? 8.975 -1.180 12.960 1.00 86.94 99 THR A O 1
ATOM 814 N N . ASP A 1 100 ? 7.484 0.092 11.870 1.00 87.31 100 ASP A N 1
ATOM 815 C CA . ASP A 1 100 ? 6.448 0.170 12.886 1.00 87.31 100 ASP A CA 1
ATOM 816 C C . ASP A 1 100 ? 5.078 0.146 12.188 1.00 87.31 100 ASP A C 1
ATOM 818 O O . ASP A 1 100 ? 4.918 0.773 11.139 1.00 87.31 100 ASP A O 1
ATOM 822 N N . PRO A 1 101 ? 4.082 -0.592 12.704 1.00 82.56 101 PRO A N 1
ATOM 823 C CA . PRO A 1 101 ? 4.128 -1.507 13.853 1.00 82.56 101 PRO A CA 1
ATOM 824 C C . PRO A 1 101 ? 4.709 -2.902 13.519 1.00 82.56 101 PRO A C 1
ATOM 826 O O . PRO A 1 101 ? 4.546 -3.849 14.289 1.00 82.56 101 PRO A O 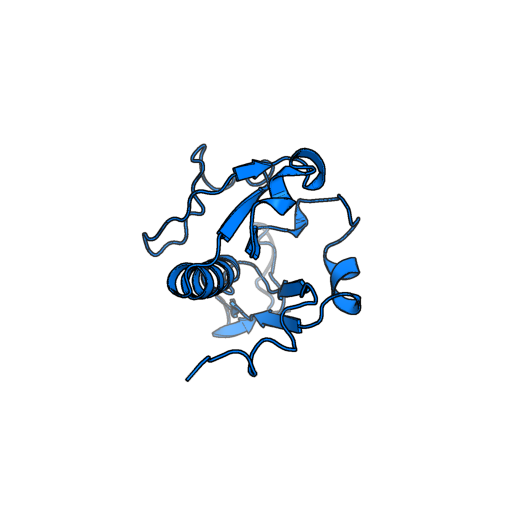1
ATOM 829 N N . PHE A 1 102 ? 5.325 -3.077 12.348 1.00 85.94 102 PHE A N 1
ATOM 830 C CA . PHE A 1 102 ? 5.877 -4.347 11.861 1.00 85.94 102 PHE A CA 1
ATOM 831 C C . PHE A 1 102 ? 7.350 -4.183 11.488 1.00 85.94 102 PHE A C 1
ATOM 833 O O . PHE A 1 102 ? 7.748 -3.133 11.000 1.00 85.94 102 PHE A O 1
ATOM 840 N N . GLN A 1 103 ? 8.161 -5.224 11.677 1.00 85.38 103 GLN A N 1
ATOM 841 C CA . GLN A 1 103 ? 9.599 -5.143 11.411 1.00 85.38 103 GLN A CA 1
ATOM 842 C C . GLN A 1 103 ? 9.900 -5.234 9.909 1.00 85.38 103 GLN A C 1
ATOM 844 O O . GLN A 1 103 ? 10.762 -4.519 9.395 1.00 85.38 103 GLN A O 1
ATOM 849 N N . HIS A 1 104 ? 9.179 -6.104 9.199 1.00 87.50 104 HIS A N 1
ATOM 850 C CA . HIS A 1 104 ? 9.305 -6.296 7.761 1.00 87.50 104 HIS A CA 1
ATOM 851 C C . HIS A 1 104 ? 7.929 -6.352 7.095 1.00 87.50 104 HIS A C 1
ATOM 853 O O . HIS A 1 104 ? 6.988 -6.929 7.630 1.00 87.50 104 HIS A O 1
ATOM 859 N N . VAL A 1 105 ? 7.807 -5.833 5.868 1.00 85.81 105 VAL A N 1
ATOM 860 C CA . VAL A 1 105 ? 6.551 -5.931 5.089 1.00 85.81 105 VAL A CA 1
ATOM 861 C C . VAL A 1 105 ? 6.111 -7.384 4.892 1.00 85.81 105 VAL A C 1
ATOM 863 O O . VAL A 1 105 ? 4.918 -7.665 4.812 1.00 85.81 105 VAL A O 1
ATOM 866 N N . CYS A 1 106 ? 7.053 -8.330 4.865 1.00 86.50 106 CYS A N 1
ATOM 867 C CA . CYS A 1 106 ? 6.746 -9.758 4.802 1.00 86.50 106 CYS A CA 1
ATOM 868 C C . CYS A 1 106 ? 5.925 -10.251 6.006 1.00 86.50 106 CYS A C 1
ATOM 870 O O . CYS A 1 106 ? 5.127 -11.171 5.844 1.00 86.50 106 CYS A O 1
ATOM 872 N N . ASP A 1 107 ? 6.046 -9.609 7.172 1.00 90.12 107 ASP A N 1
ATOM 873 C CA . ASP A 1 107 ? 5.290 -9.956 8.382 1.00 90.12 107 ASP A CA 1
ATOM 874 C C . ASP A 1 107 ? 3.791 -9.642 8.233 1.00 90.12 107 ASP A C 1
ATOM 876 O O . ASP A 1 107 ? 2.956 -10.157 8.980 1.00 90.12 107 ASP A O 1
ATOM 880 N N . LEU A 1 108 ? 3.434 -8.808 7.250 1.00 90.88 108 LEU A N 1
ATOM 881 C CA . LEU A 1 108 ? 2.052 -8.462 6.927 1.00 90.88 108 LEU A CA 1
ATOM 882 C C . LEU A 1 108 ? 1.373 -9.488 6.021 1.00 90.88 108 LEU A C 1
ATOM 884 O O . LEU A 1 108 ? 0.152 -9.583 6.047 1.00 90.88 108 LEU A O 1
ATOM 888 N N . ILE A 1 109 ? 2.128 -10.276 5.249 1.00 91.12 109 ILE A N 1
ATOM 889 C CA . ILE A 1 109 ? 1.576 -11.276 4.319 1.00 91.12 109 ILE A CA 1
ATOM 890 C C . ILE A 1 109 ? 0.594 -12.239 5.009 1.00 91.12 109 ILE A C 1
ATOM 892 O O . ILE A 1 109 ? -0.520 -12.372 4.510 1.00 91.12 109 ILE A O 1
ATOM 896 N N . PRO A 1 110 ? 0.928 -12.889 6.145 1.00 92.94 110 PRO A N 1
ATOM 897 C CA . PRO A 1 110 ? -0.005 -13.805 6.808 1.00 92.94 110 PRO A CA 1
ATOM 898 C C . PRO A 1 110 ? -1.186 -13.100 7.493 1.00 92.94 110 PRO A C 1
ATOM 900 O O . PRO A 1 110 ? -2.121 -13.769 7.922 1.00 92.94 110 PRO A O 1
ATOM 903 N N . ARG A 1 111 ? -1.129 -11.772 7.643 1.00 91.12 111 ARG A N 1
ATOM 904 C CA . ARG A 1 111 ? -2.173 -10.949 8.269 1.00 91.12 111 ARG A CA 1
ATOM 905 C C . ARG A 1 111 ? -3.097 -10.287 7.250 1.00 91.12 111 ARG A C 1
ATOM 907 O O . ARG A 1 111 ? -4.142 -9.794 7.645 1.00 91.12 111 ARG A O 1
ATOM 914 N N . ALA A 1 112 ? -2.694 -10.237 5.983 1.00 92.81 112 ALA A N 1
ATOM 915 C CA . ALA A 1 112 ? -3.437 -9.579 4.925 1.00 92.81 112 ALA A CA 1
ATOM 916 C C . ALA A 1 112 ? -4.572 -10.472 4.418 1.00 92.81 112 ALA A C 1
ATOM 918 O O . ALA A 1 112 ? -4.355 -11.624 4.043 1.00 92.81 112 ALA A O 1
ATOM 919 N N . GLU A 1 113 ? -5.776 -9.918 4.334 1.00 94.81 113 GLU A N 1
ATOM 920 C CA . GLU A 1 113 ? -6.928 -10.571 3.717 1.00 94.81 113 GLU A CA 1
ATOM 921 C C . GLU A 1 113 ? -6.730 -10.736 2.207 1.00 94.81 113 GLU A C 1
ATOM 923 O O . GLU A 1 113 ? -7.244 -11.684 1.609 1.00 94.81 113 GLU A O 1
ATOM 928 N N . SER A 1 114 ? -5.962 -9.841 1.573 1.00 92.88 114 SER A N 1
ATOM 929 C CA . SER A 1 114 ? -5.589 -9.982 0.168 1.00 92.88 114 SER A CA 1
ATOM 930 C C . SER A 1 114 ? -4.155 -9.541 -0.124 1.00 92.88 114 SER A C 1
ATOM 932 O O . SER A 1 114 ? -3.683 -8.501 0.333 1.00 92.88 114 SER A O 1
ATOM 934 N N . VAL A 1 115 ? -3.457 -10.328 -0.951 1.00 94.31 115 VAL A N 1
ATOM 935 C CA . VAL A 1 115 ? -2.101 -10.030 -1.431 1.00 94.31 115 VAL A CA 1
ATOM 936 C C . VAL A 1 115 ? -2.096 -10.031 -2.955 1.00 94.31 115 VAL A C 1
ATOM 938 O O . VAL A 1 115 ? -2.392 -11.035 -3.597 1.00 94.31 115 VAL A O 1
ATOM 941 N N . THR A 1 116 ? -1.761 -8.891 -3.553 1.00 93.62 116 THR A N 1
ATOM 942 C CA . THR A 1 116 ? -1.614 -8.712 -5.001 1.00 93.62 116 THR A CA 1
ATOM 943 C C . THR A 1 116 ? -0.132 -8.616 -5.345 1.00 93.62 116 THR A C 1
ATOM 945 O O . THR A 1 116 ? 0.514 -7.627 -5.001 1.00 93.62 116 THR A O 1
ATOM 948 N N . LYS A 1 117 ? 0.414 -9.625 -6.031 1.00 92.25 117 LYS A N 1
ATOM 949 C CA . LYS A 1 117 ? 1.786 -9.594 -6.552 1.00 92.25 117 LYS A CA 1
ATOM 950 C C . LYS A 1 117 ? 1.788 -9.065 -7.984 1.00 92.25 117 LYS A C 1
ATOM 952 O O . LYS A 1 117 ? 1.244 -9.705 -8.877 1.00 92.25 117 LYS A O 1
ATOM 957 N N . LEU A 1 118 ? 2.401 -7.906 -8.184 1.00 89.00 118 LEU A N 1
ATOM 958 C CA . LEU A 1 118 ? 2.652 -7.318 -9.493 1.00 89.00 118 LEU A CA 1
ATOM 959 C C . LEU A 1 118 ? 4.016 -7.773 -10.018 1.00 89.00 118 LEU A C 1
ATOM 961 O O . LEU A 1 118 ? 4.970 -7.914 -9.249 1.00 89.00 118 LEU A O 1
ATOM 965 N N . SER A 1 119 ? 4.104 -7.960 -11.331 1.00 85.19 119 SER A N 1
ATOM 966 C CA . SER A 1 119 ? 5.349 -8.235 -12.052 1.00 85.19 119 SER A CA 1
ATOM 967 C C . SER A 1 119 ? 5.782 -6.986 -12.813 1.00 85.19 119 SER A C 1
ATOM 969 O O . SER A 1 119 ? 4.946 -6.188 -13.238 1.00 85.19 119 SER A O 1
ATOM 971 N N . ALA A 1 120 ? 7.088 -6.792 -12.966 1.00 83.12 120 ALA A N 1
ATOM 972 C CA . ALA A 1 120 ? 7.619 -5.838 -13.937 1.00 83.12 120 ALA A CA 1
ATOM 973 C C . ALA A 1 120 ? 7.960 -6.581 -15.234 1.00 83.12 120 ALA A C 1
ATOM 975 O O . ALA A 1 120 ? 8.034 -7.806 -15.245 1.00 83.12 120 ALA A O 1
ATOM 976 N N . VAL A 1 121 ? 8.214 -5.849 -16.314 1.00 80.31 121 VAL A N 1
ATOM 977 C CA . VAL A 1 121 ? 8.800 -6.429 -17.527 1.00 80.31 121 VAL A CA 1
ATOM 978 C C . VAL A 1 121 ? 10.315 -6.297 -17.431 1.00 80.31 121 VAL A C 1
ATOM 980 O O . VAL A 1 121 ? 10.829 -5.211 -17.152 1.00 80.31 121 VAL A O 1
ATOM 983 N N . CYS A 1 122 ? 11.039 -7.396 -17.643 1.00 76.38 122 CYS A N 1
ATOM 984 C CA . CYS A 1 122 ? 12.493 -7.373 -17.660 1.00 76.38 122 CYS A CA 1
ATOM 985 C C . CYS A 1 122 ? 12.987 -6.516 -18.829 1.00 76.38 122 CYS A C 1
ATOM 987 O O . CYS A 1 122 ? 12.713 -6.818 -19.990 1.00 76.38 122 CYS A O 1
ATOM 989 N N . ALA A 1 123 ? 13.778 -5.485 -18.532 1.00 71.50 123 ALA A N 1
ATOM 990 C CA . ALA A 1 123 ? 14.355 -4.607 -19.550 1.00 71.50 123 ALA A CA 1
ATOM 991 C C . ALA A 1 123 ? 15.395 -5.306 -20.455 1.00 71.50 123 ALA A C 1
ATOM 993 O O . ALA A 1 123 ? 15.827 -4.718 -21.440 1.00 71.50 123 ALA A O 1
ATOM 994 N N . ILE A 1 124 ? 15.808 -6.534 -20.114 1.00 75.38 124 ILE A N 1
ATOM 995 C CA . ILE A 1 124 ? 16.828 -7.311 -20.834 1.00 75.38 124 ILE A CA 1
ATOM 996 C C . ILE A 1 124 ? 16.170 -8.305 -21.797 1.00 75.38 124 ILE A C 1
ATOM 998 O O . ILE A 1 124 ? 16.446 -8.282 -22.991 1.00 75.38 124 ILE A O 1
ATOM 1002 N N . CYS A 1 125 ? 15.297 -9.180 -21.286 1.00 77.06 125 CYS A N 1
ATOM 1003 C CA . CYS A 1 125 ? 14.713 -10.282 -22.061 1.00 77.06 125 CYS A CA 1
ATOM 1004 C C . CYS A 1 125 ? 13.228 -10.099 -22.408 1.00 77.06 125 CYS A C 1
ATOM 1006 O O . CYS A 1 125 ? 12.667 -10.925 -23.124 1.00 77.06 125 CYS A O 1
ATOM 1008 N N . GLY A 1 126 ? 12.563 -9.068 -21.877 1.00 72.25 126 GLY A N 1
ATOM 1009 C CA . GLY A 1 126 ? 11.137 -8.817 -22.108 1.00 72.25 126 GLY A CA 1
ATOM 1010 C C . GLY A 1 126 ? 10.174 -9.786 -21.409 1.00 72.25 126 GLY A C 1
ATOM 1011 O O . GLY A 1 126 ? 8.968 -9.654 -21.586 1.00 72.25 126 GLY A O 1
ATOM 1012 N N . SER A 1 127 ? 10.673 -10.741 -20.619 1.00 76.88 127 SER A N 1
ATOM 1013 C CA . SER A 1 127 ? 9.837 -11.650 -19.818 1.00 76.88 127 SER A CA 1
ATOM 1014 C C . SER A 1 127 ? 9.399 -11.010 -18.495 1.00 76.88 127 SER A C 1
ATOM 1016 O O . SER A 1 127 ? 9.987 -10.017 -18.055 1.00 76.88 127 SER A O 1
ATOM 1018 N N . ASP A 1 128 ? 8.398 -11.599 -17.839 1.00 72.12 128 ASP A N 1
ATOM 1019 C CA . ASP A 1 128 ? 7.952 -11.178 -16.508 1.00 72.12 128 ASP A CA 1
ATOM 1020 C C . ASP A 1 128 ? 9.096 -11.287 -15.486 1.00 72.12 128 ASP A C 1
ATOM 1022 O O . ASP A 1 128 ? 9.618 -12.366 -15.211 1.00 72.12 128 ASP A O 1
ATOM 1026 N N . ALA A 1 129 ? 9.470 -10.154 -14.894 1.00 66.75 129 ALA A N 1
ATOM 1027 C CA . ALA A 1 129 ? 10.468 -10.059 -13.841 1.00 66.75 129 ALA A CA 1
ATOM 1028 C C . ALA A 1 129 ? 9.782 -10.098 -12.470 1.00 66.75 129 ALA A C 1
ATOM 1030 O O . ALA A 1 129 ? 9.058 -9.173 -12.090 1.00 66.75 129 ALA A O 1
ATOM 1031 N N . GLY A 1 130 ? 10.030 -11.171 -11.714 1.00 60.66 130 GLY A N 1
ATOM 1032 C CA . GLY A 1 130 ? 9.575 -11.321 -10.328 1.00 60.66 130 GLY A CA 1
ATOM 1033 C C . GLY A 1 130 ? 10.540 -10.748 -9.281 1.00 60.66 130 GLY A C 1
ATOM 1034 O O . GLY A 1 130 ? 10.143 -10.581 -8.127 1.00 60.66 130 GLY A O 1
ATOM 1035 N N . ILE A 1 131 ? 11.785 -10.455 -9.671 1.00 61.47 131 ILE A N 1
ATOM 1036 C CA . ILE A 1 131 ? 12.886 -9.973 -8.825 1.00 61.47 131 ILE A CA 1
ATOM 1037 C C . ILE A 1 131 ? 13.608 -8.843 -9.580 1.00 61.47 131 ILE A C 1
ATOM 1039 O O . ILE A 1 131 ? 13.739 -8.891 -10.800 1.00 61.47 131 ILE A O 1
ATOM 1043 N N . LEU A 1 132 ? 14.044 -7.797 -8.869 1.00 55.84 132 LEU A N 1
ATOM 1044 C CA . LEU A 1 132 ? 14.923 -6.770 -9.439 1.00 55.84 132 LEU A CA 1
ATOM 1045 C C . LEU A 1 132 ? 16.373 -7.242 -9.404 1.00 55.84 132 LEU A C 1
ATOM 1047 O O . LEU A 1 132 ? 16.856 -7.666 -8.355 1.00 55.84 132 LEU A O 1
ATOM 1051 N N . THR A 1 133 ? 17.103 -7.017 -10.489 1.00 52.38 133 THR A N 1
ATOM 1052 C CA . THR A 1 133 ? 18.562 -6.938 -10.448 1.00 52.38 133 THR A CA 1
ATOM 1053 C C . THR A 1 133 ? 18.974 -5.534 -9.990 1.00 52.38 133 THR A C 1
ATOM 1055 O O . THR A 1 133 ? 18.468 -4.519 -10.477 1.00 52.38 133 THR A O 1
ATOM 1058 N N . ARG A 1 134 ? 19.877 -5.442 -9.004 1.00 47.47 134 ARG A N 1
ATOM 1059 C CA . ARG A 1 134 ? 20.531 -4.173 -8.654 1.00 47.47 134 ARG A CA 1
ATOM 1060 C C . ARG A 1 134 ? 21.655 -3.952 -9.663 1.00 47.47 134 ARG A C 1
ATOM 1062 O O . ARG A 1 134 ? 22.596 -4.737 -9.694 1.00 47.47 134 ARG A O 1
ATOM 1069 N N . TRP A 1 135 ? 21.559 -2.903 -10.474 1.00 44.22 135 TRP A N 1
ATOM 1070 C CA . TRP A 1 135 ? 22.609 -2.542 -11.426 1.00 44.22 135 TRP A CA 1
ATOM 1071 C C . TRP A 1 135 ? 23.836 -2.026 -10.665 1.00 44.22 135 TRP A C 1
ATOM 1073 O O . TRP A 1 135 ? 23.836 -0.894 -10.188 1.00 44.22 135 TRP A O 1
ATOM 1083 N N . ASN A 1 136 ? 24.871 -2.856 -10.537 1.00 39.72 136 ASN A N 1
ATOM 1084 C CA . ASN A 1 136 ? 26.231 -2.375 -10.312 1.00 39.72 136 ASN A CA 1
ATOM 1085 C C . ASN A 1 136 ? 26.893 -2.248 -11.686 1.00 39.72 136 ASN A C 1
ATOM 1087 O O . ASN A 1 136 ? 26.777 -3.153 -12.507 1.00 39.72 136 ASN A O 1
ATOM 1091 N N . VAL A 1 137 ? 27.574 -1.130 -11.928 1.00 43.91 137 VAL A N 1
ATOM 1092 C CA . VAL A 1 137 ? 28.194 -0.749 -13.213 1.00 43.91 137 VAL A CA 1
ATOM 1093 C C . VAL A 1 137 ? 29.269 -1.718 -13.743 1.00 43.91 137 VAL A C 1
ATOM 1095 O O . VAL A 1 137 ? 29.766 -1.498 -14.840 1.00 43.91 137 VAL A O 1
ATOM 1098 N N . ASP A 1 138 ? 29.569 -2.815 -13.039 1.00 39.88 138 ASP A N 1
ATOM 1099 C CA . ASP A 1 138 ? 30.747 -3.652 -13.297 1.00 39.88 138 ASP A CA 1
ATOM 1100 C C . ASP A 1 138 ? 30.486 -5.152 -13.547 1.00 39.88 138 ASP A C 1
ATOM 1102 O O . ASP A 1 138 ? 31.450 -5.895 -13.708 1.00 39.88 138 ASP A O 1
ATOM 1106 N N . PHE A 1 139 ? 29.242 -5.653 -13.608 1.00 35.41 139 PHE A N 1
ATOM 1107 C CA . PHE A 1 139 ? 29.008 -7.098 -13.812 1.00 35.41 139 PHE A CA 1
ATOM 1108 C C . PHE A 1 139 ? 27.863 -7.424 -14.782 1.00 35.41 139 PHE A C 1
ATOM 1110 O O . PHE A 1 139 ? 26.863 -6.715 -14.864 1.00 35.41 139 PHE A O 1
ATOM 1117 N N . ALA A 1 140 ? 28.066 -8.503 -15.546 1.00 38.16 140 ALA A N 1
ATOM 1118 C CA . ALA A 1 140 ? 27.248 -8.960 -16.665 1.00 38.16 140 ALA A CA 1
ATOM 1119 C C . ALA A 1 140 ? 25.746 -9.094 -16.340 1.00 38.16 140 ALA A C 1
ATOM 1121 O O . ALA A 1 140 ? 25.349 -9.497 -15.249 1.00 38.16 140 ALA A O 1
ATOM 1122 N N . GLN A 1 141 ? 24.921 -8.763 -17.337 1.00 45.94 141 GLN A N 1
ATOM 1123 C CA . GLN A 1 141 ? 23.465 -8.896 -17.324 1.00 45.94 141 GLN A CA 1
ATOM 1124 C C . GLN A 1 141 ? 23.051 -10.370 -17.240 1.00 45.94 141 GLN A C 1
ATOM 1126 O O . GLN A 1 141 ? 23.065 -11.073 -18.247 1.00 45.94 141 GLN A O 1
ATOM 1131 N N . GLU A 1 142 ? 22.608 -10.820 -16.070 1.00 47.78 142 GLU A N 1
ATOM 1132 C CA . GLU A 1 142 ? 21.922 -12.105 -15.923 1.00 47.78 142 GLU A CA 1
ATOM 1133 C C . GLU A 1 142 ? 20.461 -11.877 -15.520 1.00 47.78 142 GLU A C 1
ATOM 1135 O O . GLU A 1 142 ? 20.151 -11.077 -14.634 1.00 47.78 142 GLU A O 1
ATOM 1140 N N . CYS A 1 143 ? 19.547 -12.556 -16.218 1.00 47.53 143 CYS A N 1
ATOM 1141 C CA . CYS A 1 143 ? 18.153 -12.660 -15.799 1.00 47.53 143 CYS A CA 1
ATOM 1142 C C . CYS A 1 143 ? 18.096 -13.695 -14.669 1.00 47.53 143 CYS A C 1
ATOM 1144 O O . CYS A 1 143 ? 18.363 -14.866 -14.928 1.00 47.53 143 CYS A O 1
ATOM 1146 N N . LEU A 1 144 ? 17.792 -13.257 -13.444 1.00 50.84 144 LEU A N 1
ATOM 1147 C CA . LEU A 1 144 ? 17.521 -14.144 -12.306 1.00 50.84 144 LEU A CA 1
ATOM 1148 C C . LEU A 1 144 ? 16.068 -14.624 -12.319 1.00 50.84 144 LEU A C 1
ATOM 1150 O O . LEU A 1 144 ? 15.175 -13.767 -12.525 1.00 50.84 144 LEU A O 1
#